Protein AF-D0MKN8-F1 (afdb_monomer_lite)

pLDDT: mean 77.06, std 19.63, range [25.86, 96.38]

Radius of gyration: 17.96 Å; chains: 1; bounding box: 34×26×64 Å

Organism: Rhodothermus marinus (strain ATCC 43812 / DSM 4252 / R-10) (NCBI:txid518766)

Sequence (121 aa):
MRVWLTNFFAREVPCTLEISVTLEGGEHPPQLVDFLRKRADRLWTNPDGSMLAIFIREFRLESLQERLPWFLRALELRLLRLGACHGTLAWRPAFAYDWSLEGRGCSRERALEQLLRLQRN

Foldseek 3Di:
DDDPPPDPPPPQDKFKKKKKKKFDADDFQPQLVVCLVVAFPDKDADPRRIIIGIHIDIDGLVCCLPVVVVVQVVVVVVNVVSPRDDIDMDMDTPVVPCPPCVVRPNDPVNSRVSRVVSVVD

Secondary structure (DSSP, 8-state):
-------------EEEEEEEEEE-SSPPPHHHHHHHHHH-SEEEE-TTS-EEEEEEEEEEGGGHHHHHHHHHHHHHHHHHHHT--SEEEEEEE-TTT-TTGGGGT--HHHHHHHHHHHH--

Structure (mmCIF, N/C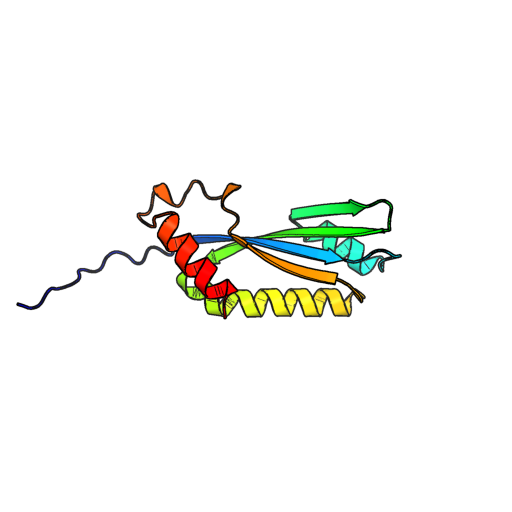A/C/O backbone):
data_AF-D0MKN8-F1
#
_entry.id   AF-D0MKN8-F1
#
loop_
_atom_site.group_PDB
_atom_site.id
_atom_site.type_symbol
_atom_site.label_atom_id
_atom_site.label_alt_id
_atom_site.label_comp_id
_atom_site.label_asym_id
_atom_site.label_entity_id
_atom_site.label_seq_id
_atom_site.pdbx_PDB_ins_code
_atom_site.Cartn_x
_atom_site.Cartn_y
_atom_site.Cartn_z
_atom_site.occupancy
_atom_site.B_iso_or_equiv
_atom_site.auth_seq_id
_atom_site.auth_comp_id
_atom_site.auth_asym_id
_atom_site.auth_atom_id
_atom_site.pdbx_PDB_model_num
ATOM 1 N N . MET A 1 1 ? -16.158 0.053 47.741 1.00 32.53 1 MET A N 1
ATOM 2 C CA . MET A 1 1 ? -16.627 0.975 46.686 1.00 32.53 1 MET A CA 1
ATOM 3 C C . MET A 1 1 ? -16.236 0.376 45.338 1.00 32.53 1 MET A C 1
ATOM 5 O O . MET A 1 1 ? -15.075 0.439 44.966 1.00 32.53 1 MET A O 1
ATOM 9 N N . ARG A 1 2 ? -17.152 -0.353 44.686 1.00 28.58 2 ARG A N 1
ATOM 10 C CA . ARG A 1 2 ? -16.918 -0.991 43.379 1.00 28.58 2 ARG A CA 1
ATOM 11 C C . ARG A 1 2 ? -17.448 -0.044 42.310 1.00 28.58 2 ARG A C 1
ATOM 13 O O . ARG A 1 2 ? -18.657 0.141 42.219 1.00 28.58 2 ARG A O 1
ATOM 20 N N . VAL A 1 3 ? -16.549 0.590 41.565 1.00 25.86 3 VAL A N 1
ATOM 21 C CA . VAL A 1 3 ? -16.926 1.419 40.419 1.00 25.86 3 VAL A CA 1
ATOM 22 C C . VAL A 1 3 ? -17.304 0.473 39.287 1.00 25.86 3 VAL A C 1
ATOM 24 O O . VAL A 1 3 ? -16.456 -0.220 38.731 1.00 25.86 3 VAL A O 1
ATOM 27 N N . TRP A 1 4 ? -18.598 0.412 38.993 1.00 26.58 4 TRP A N 1
ATOM 28 C CA . TRP A 1 4 ? -19.105 -0.134 37.746 1.00 26.58 4 TRP A CA 1
ATOM 29 C C . TRP A 1 4 ? -18.702 0.841 36.641 1.00 26.58 4 TRP A C 1
ATOM 31 O O . TRP A 1 4 ? -19.285 1.918 36.533 1.00 26.58 4 TRP A O 1
ATOM 41 N N . LEU A 1 5 ? -17.692 0.496 35.840 1.00 31.62 5 LEU A N 1
ATOM 42 C CA . LEU A 1 5 ? -17.521 1.131 34.537 1.00 31.62 5 LEU A CA 1
ATOM 43 C C . LEU A 1 5 ? -18.648 0.592 33.661 1.00 31.62 5 LEU A C 1
ATOM 45 O O . LEU A 1 5 ? -18.581 -0.506 33.114 1.00 31.62 5 LEU A O 1
ATOM 49 N N . THR A 1 6 ? -19.744 1.343 33.660 1.00 36.56 6 THR A N 1
ATOM 50 C CA . THR A 1 6 ? -20.888 1.151 32.785 1.00 36.56 6 THR A CA 1
ATOM 51 C C . THR A 1 6 ? -20.409 0.992 31.351 1.00 36.56 6 THR A C 1
ATOM 53 O O . THR A 1 6 ? -19.538 1.726 30.890 1.00 36.56 6 THR A O 1
ATOM 56 N N . ASN A 1 7 ? -21.001 0.007 30.675 1.00 35.75 7 ASN A N 1
ATOM 57 C CA . ASN A 1 7 ? -20.932 -0.229 29.241 1.00 35.75 7 ASN A CA 1
ATOM 58 C C . ASN A 1 7 ? -21.040 1.090 28.463 1.00 35.75 7 ASN A C 1
ATOM 60 O O . ASN A 1 7 ? -22.132 1.532 28.105 1.00 35.75 7 ASN A O 1
ATOM 64 N N . PHE A 1 8 ? -19.904 1.720 28.185 1.00 38.78 8 PHE A N 1
ATOM 65 C CA . PHE A 1 8 ? -19.807 2.699 27.124 1.00 38.78 8 PHE A CA 1
ATOM 66 C C . PHE A 1 8 ? -19.771 1.880 25.850 1.00 38.78 8 PHE A C 1
ATOM 68 O O . PHE A 1 8 ? -18.811 1.150 25.622 1.00 38.78 8 PHE A O 1
ATOM 75 N N . PHE A 1 9 ? -20.864 1.937 25.089 1.00 41.28 9 PHE A N 1
ATOM 76 C CA . PHE A 1 9 ? -20.974 1.412 23.735 1.00 41.28 9 PHE A CA 1
ATOM 77 C C . PHE A 1 9 ? -19.604 1.431 23.050 1.00 41.28 9 PHE A C 1
ATOM 79 O O . PHE A 1 9 ? -19.111 2.508 22.710 1.00 41.28 9 PHE A O 1
ATOM 86 N N . ALA A 1 10 ? -18.993 0.258 22.869 1.00 46.00 10 ALA A N 1
ATOM 87 C CA . ALA A 1 10 ? -17.826 0.086 22.018 1.00 46.00 10 ALA A CA 1
ATOM 88 C C . ALA A 1 10 ? -18.295 0.315 20.577 1.00 46.00 10 ALA A C 1
ATOM 90 O O . ALA A 1 10 ? -18.548 -0.614 19.816 1.00 46.00 10 ALA A O 1
ATOM 91 N N . ARG A 1 11 ? -18.568 1.578 20.243 1.00 55.12 11 ARG A N 1
ATOM 92 C CA . ARG A 1 11 ? -18.809 2.003 18.877 1.00 55.12 11 ARG A CA 1
ATOM 93 C C . ARG A 1 11 ? -17.477 1.822 18.186 1.00 55.12 11 ARG A C 1
ATOM 95 O O . ARG A 1 11 ? -16.551 2.562 18.491 1.00 55.12 11 ARG A O 1
ATOM 102 N N . GLU A 1 12 ? -17.430 0.828 17.308 1.00 65.31 12 GLU A N 1
ATOM 103 C CA . GLU A 1 12 ? -16.320 0.562 16.399 1.00 65.31 12 GLU A CA 1
ATOM 104 C C . GLU A 1 12 ? -15.792 1.898 15.875 1.00 65.31 12 GLU A C 1
ATOM 106 O O . GLU A 1 12 ? -16.529 2.643 15.212 1.00 65.31 12 GLU A O 1
ATOM 111 N N . VAL A 1 13 ? -14.567 2.248 16.267 1.00 70.88 13 VAL A N 1
ATOM 112 C CA . VAL A 1 13 ? -13.957 3.515 15.864 1.00 70.88 13 VAL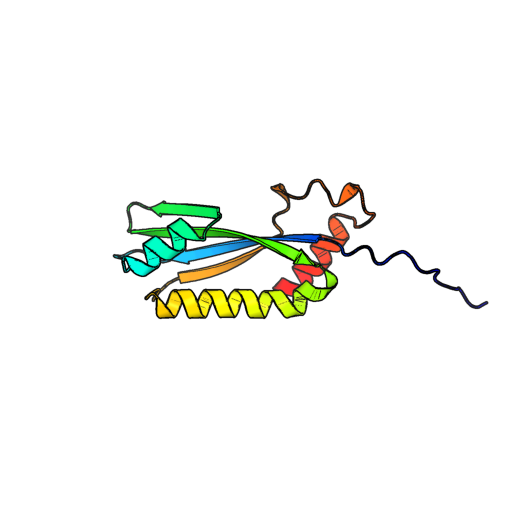 A CA 1
ATOM 113 C C . VAL A 1 13 ? -13.282 3.270 14.515 1.00 70.88 13 VAL A C 1
ATOM 115 O O . VAL A 1 13 ? -12.274 2.554 14.470 1.00 70.88 13 VAL A O 1
ATOM 118 N N . PRO A 1 14 ? -13.824 3.797 13.399 1.00 75.44 14 PRO A N 1
ATOM 119 C CA . PRO A 1 14 ? -13.128 3.713 12.127 1.00 75.44 14 PRO A CA 1
ATOM 120 C C . PRO A 1 14 ? -11.841 4.540 12.205 1.00 75.44 14 PRO A C 1
ATOM 122 O O . PRO A 1 14 ? -11.776 5.568 12.877 1.00 75.44 14 PRO A O 1
ATOM 125 N N . CYS A 1 15 ? -10.805 4.066 11.530 1.00 76.75 15 CYS A N 1
ATOM 126 C CA . CYS A 1 15 ? -9.537 4.750 11.372 1.00 76.75 15 CYS A CA 1
ATOM 127 C C . CYS A 1 15 ? -9.109 4.616 9.915 1.00 76.75 15 CYS A C 1
ATOM 129 O O . CYS A 1 15 ? -8.941 3.507 9.402 1.00 76.75 15 CYS A O 1
ATOM 131 N N . THR A 1 16 ? -8.923 5.749 9.247 1.00 83.88 16 THR A N 1
ATOM 132 C CA . THR A 1 16 ? -8.450 5.763 7.864 1.00 83.88 16 THR A CA 1
ATOM 133 C C . THR A 1 16 ? -6.932 5.868 7.832 1.00 83.88 16 THR A C 1
ATOM 135 O O . THR A 1 16 ? -6.348 6.763 8.447 1.00 83.88 16 THR A O 1
ATOM 138 N N . LEU A 1 17 ? -6.283 4.975 7.086 1.00 86.75 17 LEU A N 1
ATOM 139 C CA . LEU A 1 17 ? -4.843 4.991 6.854 1.00 86.75 17 LEU A CA 1
ATOM 140 C C . LEU A 1 17 ? -4.517 5.300 5.398 1.00 86.75 17 LEU A C 1
ATOM 142 O O . LEU A 1 17 ? -5.188 4.841 4.476 1.00 86.75 17 LEU A O 1
ATOM 146 N N . GLU A 1 18 ? -3.440 6.052 5.217 1.00 90.44 18 GLU A N 1
ATOM 147 C CA . GLU A 1 18 ? -2.773 6.281 3.948 1.00 90.44 18 GLU A CA 1
ATOM 148 C C . GLU A 1 18 ? -1.559 5.356 3.877 1.00 90.44 18 GLU A C 1
ATOM 150 O O . GLU A 1 18 ? -0.685 5.398 4.744 1.00 90.44 18 GLU A O 1
ATOM 155 N N . ILE A 1 19 ? -1.519 4.506 2.858 1.00 93.31 19 ILE A N 1
ATOM 156 C CA . ILE A 1 19 ? -0.446 3.545 2.618 1.00 93.31 19 ILE A CA 1
ATOM 157 C C . ILE A 1 19 ? 0.258 3.966 1.336 1.00 93.31 19 ILE A C 1
ATOM 159 O O . ILE A 1 19 ? -0.353 4.003 0.268 1.00 93.31 19 ILE A O 1
ATOM 163 N N . SER A 1 20 ? 1.539 4.280 1.455 1.00 93.75 20 SER A N 1
ATOM 164 C CA . SER A 1 20 ? 2.387 4.771 0.378 1.00 93.75 20 SER A CA 1
ATOM 165 C C . SER A 1 20 ? 3.299 3.663 -0.112 1.00 93.75 20 SER A C 1
ATOM 167 O O . SER A 1 20 ? 3.998 3.029 0.676 1.00 93.75 20 SER A O 1
ATOM 169 N N . VAL A 1 21 ? 3.309 3.455 -1.421 1.00 95.00 21 VAL A N 1
ATOM 170 C CA . VAL A 1 21 ? 4.237 2.569 -2.118 1.00 95.00 21 VAL A CA 1
ATOM 171 C C . VAL A 1 21 ? 5.060 3.429 -3.059 1.00 95.00 21 VAL A C 1
ATOM 173 O O . VAL A 1 21 ? 4.522 3.987 -4.014 1.00 95.00 21 VAL A O 1
ATOM 176 N N . THR A 1 22 ? 6.353 3.522 -2.793 1.00 94.25 22 THR A N 1
ATOM 177 C CA . THR A 1 22 ? 7.313 4.186 -3.672 1.00 94.25 22 THR A CA 1
ATOM 178 C C . THR A 1 22 ? 8.099 3.111 -4.396 1.00 94.25 22 THR A C 1
ATOM 180 O O . THR A 1 22 ? 8.718 2.277 -3.744 1.00 94.25 22 THR A O 1
ATOM 183 N N . LEU A 1 23 ? 8.079 3.114 -5.722 1.00 93.50 23 LEU A N 1
ATOM 184 C CA . LEU A 1 23 ? 8.915 2.257 -6.555 1.00 93.50 23 LEU A CA 1
ATOM 185 C C . LEU A 1 23 ? 10.051 3.094 -7.135 1.00 93.50 23 LEU A C 1
ATOM 187 O O . LEU A 1 23 ? 9.814 4.200 -7.624 1.00 93.50 23 LEU A O 1
ATOM 191 N N . GLU A 1 24 ? 11.273 2.580 -7.041 1.00 89.44 24 GLU A N 1
ATOM 192 C CA . GLU A 1 24 ? 12.466 3.262 -7.547 1.00 89.44 24 GLU A CA 1
ATOM 193 C C . GLU A 1 24 ? 12.525 3.209 -9.080 1.00 89.44 24 GLU A C 1
ATOM 195 O O . GLU A 1 24 ? 11.899 2.350 -9.699 1.00 89.44 24 GLU A O 1
ATOM 200 N N . GLY A 1 25 ? 13.242 4.163 -9.684 1.00 78.44 25 GLY A N 1
ATOM 201 C CA . GLY A 1 25 ? 13.225 4.411 -11.128 1.00 78.44 25 GLY A CA 1
ATOM 202 C C . GLY A 1 25 ? 13.629 3.222 -12.004 1.00 78.44 25 GLY A C 1
ATOM 203 O O . GLY A 1 25 ? 14.316 2.295 -11.576 1.00 78.44 25 GLY A O 1
ATOM 204 N N . GLY A 1 26 ? 13.200 3.277 -13.265 1.00 79.88 26 GLY A N 1
ATOM 205 C CA . GLY A 1 26 ? 13.392 2.223 -14.262 1.00 79.88 26 GLY A CA 1
ATOM 206 C C . GLY A 1 26 ? 12.092 1.830 -14.965 1.00 79.88 26 GLY A C 1
ATOM 207 O O . GLY A 1 26 ? 11.015 2.347 -14.671 1.00 79.88 26 GLY A O 1
ATOM 208 N N . GLU A 1 27 ? 12.183 0.912 -15.927 1.00 83.44 27 GLU A N 1
ATOM 209 C CA . GLU A 1 27 ? 10.990 0.357 -16.569 1.00 83.44 27 GLU A CA 1
ATOM 210 C C . GLU A 1 27 ? 10.296 -0.640 -15.635 1.00 83.44 27 GLU A C 1
ATOM 212 O O . GLU A 1 27 ? 10.857 -1.665 -15.244 1.00 83.44 27 GLU A O 1
ATOM 217 N N . HIS A 1 28 ? 9.042 -0.351 -15.291 1.00 89.69 28 HIS A N 1
ATOM 218 C CA . HIS A 1 28 ? 8.205 -1.261 -14.520 1.00 89.69 28 HIS A CA 1
ATOM 219 C C . HIS A 1 28 ? 7.392 -2.186 -15.437 1.00 89.69 28 HIS A C 1
ATOM 221 O O . HIS A 1 28 ? 6.856 -1.729 -16.451 1.00 89.69 28 HIS A O 1
ATOM 227 N N . PRO A 1 29 ? 7.209 -3.470 -15.071 1.00 93.38 29 PRO A N 1
ATOM 228 C CA . PRO A 1 29 ? 6.394 -4.391 -15.854 1.00 93.38 29 PRO A CA 1
ATOM 229 C C . PRO A 1 29 ? 4.963 -3.864 -16.077 1.00 93.38 29 PRO A C 1
ATOM 231 O O . PRO A 1 29 ? 4.340 -3.389 -15.121 1.00 93.38 29 PRO A O 1
ATOM 234 N N . PRO A 1 30 ? 4.370 -4.018 -17.279 1.00 93.88 30 PRO A N 1
ATOM 235 C CA . PRO A 1 30 ? 3.035 -3.484 -17.580 1.00 93.88 30 PRO A CA 1
ATOM 236 C C . PRO A 1 30 ? 1.949 -3.937 -16.594 1.00 93.88 30 PRO A C 1
ATOM 238 O O . PRO A 1 30 ? 1.114 -3.153 -16.159 1.00 93.88 30 PRO A O 1
ATOM 241 N N . GLN A 1 31 ? 2.014 -5.194 -16.154 1.00 95.19 31 GLN A N 1
ATOM 242 C CA . GLN A 1 31 ? 1.109 -5.777 -15.159 1.00 95.19 31 GLN A CA 1
ATOM 243 C C . GLN A 1 31 ? 1.178 -5.107 -13.774 1.00 95.19 31 GLN A C 1
ATOM 245 O O . GLN A 1 31 ? 0.170 -5.053 -13.065 1.00 95.19 31 GLN A O 1
ATOM 250 N N . LEU A 1 32 ? 2.352 -4.599 -13.382 1.00 94.25 32 LEU A N 1
ATOM 251 C CA . LEU A 1 32 ? 2.541 -3.842 -12.146 1.00 94.25 32 LEU A CA 1
ATOM 252 C C . LEU A 1 32 ? 1.904 -2.460 -12.285 1.00 94.25 32 LEU A C 1
ATOM 254 O O . LEU A 1 32 ? 1.107 -2.064 -11.435 1.00 94.25 32 LEU A O 1
ATOM 258 N N . VAL A 1 33 ? 2.188 -1.773 -13.393 1.00 93.81 33 VAL A N 1
ATOM 259 C CA . VAL A 1 33 ? 1.616 -0.455 -13.701 1.00 93.81 33 VAL A CA 1
ATOM 260 C C . VAL A 1 33 ? 0.087 -0.525 -13.756 1.00 93.81 33 VAL A C 1
ATOM 262 O O . VAL A 1 33 ? -0.593 0.292 -13.134 1.00 93.81 33 VAL A O 1
ATOM 265 N N . ASP A 1 34 ? -0.468 -1.538 -14.420 1.00 96.12 34 ASP A N 1
ATOM 266 C CA . ASP A 1 34 ? -1.912 -1.761 -14.512 1.00 96.12 34 ASP A CA 1
ATOM 267 C C . ASP A 1 34 ? -2.554 -2.054 -13.157 1.00 96.12 34 ASP A C 1
ATOM 269 O O . ASP A 1 34 ? -3.653 -1.574 -12.868 1.00 96.12 34 ASP A O 1
ATOM 273 N N . PHE A 1 35 ? -1.890 -2.847 -12.312 1.00 96.38 35 PHE A N 1
ATOM 274 C CA . PHE A 1 35 ? -2.361 -3.097 -10.955 1.00 96.38 35 PHE A CA 1
ATOM 275 C C . PHE A 1 35 ? -2.434 -1.798 -10.151 1.00 96.38 35 PHE A C 1
ATOM 277 O O . PHE A 1 35 ? -3.472 -1.527 -9.545 1.00 96.38 35 PHE A O 1
ATOM 284 N N . LEU A 1 36 ? -1.372 -0.987 -10.180 1.00 95.00 36 LEU A N 1
ATOM 285 C CA . LEU A 1 36 ? -1.323 0.285 -9.462 1.00 95.00 36 LEU A CA 1
ATOM 286 C C . LEU A 1 36 ? -2.391 1.251 -9.977 1.00 95.00 36 LEU A C 1
ATOM 288 O O . LEU A 1 36 ? -3.161 1.770 -9.176 1.00 95.00 36 LEU A O 1
ATOM 292 N N . ARG A 1 37 ? -2.534 1.407 -11.298 1.00 94.88 37 ARG A N 1
ATOM 293 C CA . ARG A 1 37 ? -3.577 2.252 -11.909 1.00 94.88 37 ARG A CA 1
ATOM 294 C C . ARG A 1 37 ? -4.996 1.844 -11.515 1.00 94.88 37 ARG A C 1
ATOM 296 O O . ARG A 1 37 ? -5.859 2.701 -11.384 1.00 94.88 37 ARG A O 1
ATOM 303 N N . LYS A 1 38 ? -5.252 0.543 -11.345 1.00 95.75 38 LYS A N 1
ATOM 304 C CA . LYS A 1 38 ? -6.587 0.021 -11.006 1.00 95.75 38 LYS A CA 1
ATOM 305 C C . LYS A 1 38 ? -6.898 0.036 -9.511 1.00 95.75 38 LYS A C 1
ATOM 307 O O . LYS A 1 38 ? -8.068 -0.060 -9.149 1.00 95.75 38 LYS A O 1
ATOM 312 N N . ARG A 1 39 ? -5.883 0.011 -8.644 1.00 95.38 39 ARG A N 1
ATOM 313 C CA . ARG A 1 39 ? -6.061 -0.267 -7.205 1.00 95.38 39 ARG A CA 1
ATOM 314 C C . ARG A 1 39 ? -5.618 0.861 -6.288 1.00 95.38 39 ARG A C 1
ATOM 316 O O . ARG A 1 39 ? -6.114 0.903 -5.159 1.00 95.38 39 ARG A O 1
ATOM 323 N N . ALA A 1 40 ? -4.672 1.687 -6.724 1.00 94.25 40 ALA A N 1
ATOM 324 C CA . ALA A 1 40 ? -4.244 2.852 -5.970 1.00 94.25 40 ALA A CA 1
ATOM 325 C C . ALA A 1 40 ? -5.304 3.947 -6.088 1.00 94.25 40 ALA A C 1
ATOM 327 O O . ALA A 1 40 ? -5.881 4.157 -7.152 1.00 94.25 40 ALA A O 1
ATOM 328 N N . ASP A 1 41 ? -5.543 4.648 -4.988 1.00 93.44 41 ASP A N 1
ATOM 329 C CA . ASP A 1 41 ? -6.434 5.805 -4.954 1.00 93.44 41 ASP A CA 1
ATOM 330 C C . ASP A 1 41 ? -5.775 7.008 -5.636 1.00 93.44 41 ASP A C 1
ATOM 332 O O . ASP A 1 41 ? -6.450 7.851 -6.226 1.00 93.44 41 ASP A O 1
ATOM 336 N N . ARG A 1 42 ? -4.439 7.083 -5.576 1.00 92.88 42 ARG A N 1
ATOM 337 C CA . ARG A 1 42 ? -3.635 8.053 -6.325 1.00 92.88 42 ARG A CA 1
ATOM 338 C C . ARG A 1 42 ? -2.358 7.407 -6.834 1.00 92.88 42 ARG A C 1
ATOM 340 O O . ARG A 1 42 ? -1.770 6.571 -6.150 1.00 92.88 42 ARG A O 1
ATOM 347 N N . LEU A 1 43 ? -1.925 7.823 -8.016 1.00 94.81 43 LEU A N 1
ATOM 348 C CA . LEU A 1 43 ? -0.712 7.337 -8.656 1.00 94.81 43 LEU A CA 1
ATOM 349 C C . LEU A 1 43 ? 0.009 8.502 -9.328 1.00 94.81 43 LEU A C 1
ATOM 351 O O . LEU A 1 43 ? -0.595 9.229 -10.115 1.00 94.81 43 LEU A O 1
ATOM 355 N N . TRP A 1 44 ? 1.300 8.633 -9.052 1.00 94.00 44 TRP A N 1
ATOM 356 C CA . TRP A 1 44 ? 2.204 9.539 -9.747 1.00 94.00 44 TRP A CA 1
ATOM 357 C C . TRP A 1 44 ? 3.328 8.739 -10.387 1.00 94.00 44 TRP A C 1
ATOM 359 O O . TRP A 1 44 ? 3.788 7.736 -9.839 1.00 94.00 44 TRP A O 1
ATOM 369 N N . THR A 1 45 ? 3.761 9.196 -11.553 1.00 92.25 45 THR A N 1
ATOM 370 C CA . THR A 1 45 ? 4.910 8.650 -12.273 1.00 92.25 45 THR A CA 1
ATOM 371 C C . THR A 1 45 ? 5.835 9.811 -12.572 1.00 92.25 45 THR A C 1
ATOM 373 O O . THR A 1 45 ? 5.416 10.795 -13.182 1.00 92.25 45 THR A O 1
ATOM 376 N N . ASN A 1 46 ? 7.062 9.712 -12.086 1.00 89.44 46 ASN A N 1
ATOM 377 C CA . ASN A 1 46 ? 8.076 10.733 -12.258 1.00 89.44 46 ASN A CA 1
ATOM 378 C C . ASN A 1 46 ? 8.821 10.530 -13.589 1.00 89.44 46 ASN A C 1
ATOM 380 O O . ASN A 1 46 ? 8.830 9.422 -14.133 1.00 89.44 46 ASN A O 1
ATOM 384 N N . PRO A 1 47 ? 9.473 11.579 -14.124 1.00 87.69 47 PRO A N 1
ATOM 385 C CA . PRO A 1 47 ? 10.245 11.481 -15.366 1.00 87.69 47 PRO A CA 1
ATOM 386 C C . PRO A 1 47 ? 11.407 10.478 -15.316 1.00 87.69 47 PRO A C 1
ATOM 388 O O . PRO A 1 47 ? 11.810 9.969 -16.355 1.00 87.69 47 PRO A O 1
ATOM 391 N N . ASP A 1 48 ? 11.934 10.186 -14.125 1.00 88.19 48 ASP A N 1
ATOM 392 C CA . ASP A 1 48 ? 12.987 9.186 -13.889 1.00 88.19 48 ASP A CA 1
ATOM 393 C C . ASP A 1 48 ? 12.460 7.734 -13.859 1.00 88.19 48 ASP A C 1
ATOM 395 O O . ASP A 1 48 ? 13.209 6.795 -13.590 1.00 88.19 48 ASP A O 1
ATOM 399 N N . GLY A 1 49 ? 11.163 7.542 -14.120 1.00 86.56 49 GLY A N 1
ATOM 400 C CA . GLY A 1 49 ? 10.486 6.249 -14.089 1.00 86.56 49 GLY A CA 1
ATOM 401 C C . GLY A 1 49 ? 10.012 5.821 -12.701 1.00 86.56 49 GLY A C 1
ATOM 402 O O . GLY A 1 49 ? 9.265 4.852 -12.611 1.00 86.56 49 GLY A O 1
ATOM 403 N N . S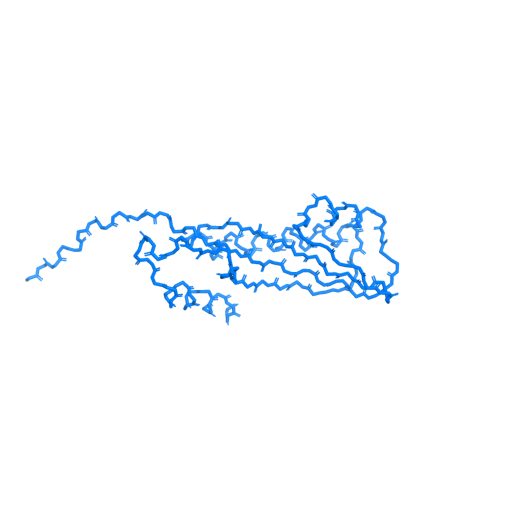ER A 1 50 ? 10.376 6.536 -11.629 1.00 91.19 50 SER A N 1
ATOM 404 C CA . SER A 1 50 ? 9.905 6.197 -10.283 1.00 91.19 50 SER A CA 1
ATOM 405 C C . SER A 1 50 ? 8.396 6.419 -10.153 1.00 91.19 50 SER A C 1
ATOM 407 O O . SER A 1 50 ? 7.804 7.292 -10.800 1.00 91.19 50 SER A O 1
ATOM 409 N N . MET A 1 51 ? 7.742 5.617 -9.312 1.00 93.62 51 MET A N 1
ATOM 410 C CA . MET A 1 51 ? 6.295 5.698 -9.101 1.00 93.62 51 MET A CA 1
ATOM 411 C C . MET A 1 51 ? 5.959 5.871 -7.627 1.00 93.62 51 MET A C 1
ATOM 413 O O . MET A 1 51 ? 6.514 5.188 -6.772 1.00 93.62 51 MET A O 1
ATOM 417 N N . LEU A 1 52 ? 4.982 6.727 -7.335 1.00 94.38 52 LEU A N 1
ATOM 418 C CA . LEU A 1 52 ? 4.356 6.823 -6.019 1.00 94.38 52 LEU A CA 1
ATOM 419 C C . LEU A 1 52 ? 2.895 6.402 -6.141 1.00 94.38 52 LEU A C 1
ATOM 421 O O . LEU A 1 52 ? 2.123 7.044 -6.849 1.00 94.38 52 LEU A O 1
ATOM 425 N N . ALA A 1 53 ? 2.504 5.349 -5.436 1.00 95.00 53 ALA A N 1
ATOM 426 C CA . ALA A 1 53 ? 1.124 4.899 -5.337 1.00 95.00 53 ALA A CA 1
ATOM 427 C C . ALA A 1 53 ? 0.617 5.067 -3.903 1.00 95.00 53 ALA A C 1
ATOM 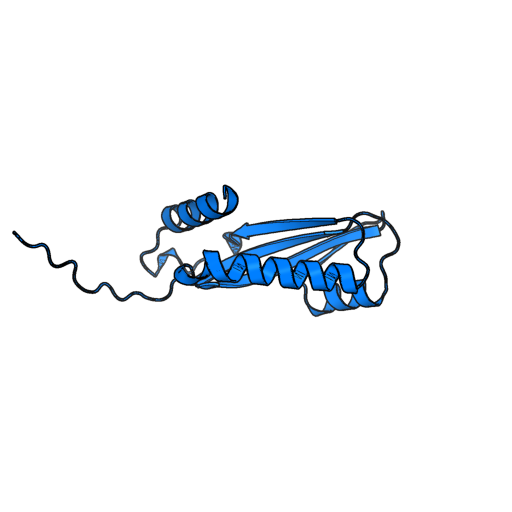429 O O . ALA A 1 53 ? 1.275 4.650 -2.952 1.00 95.00 53 ALA A O 1
ATOM 430 N N . ILE A 1 54 ? -0.566 5.655 -3.750 1.00 94.25 54 ILE A N 1
ATOM 431 C CA . ILE A 1 54 ? -1.222 5.858 -2.457 1.00 94.25 54 ILE A CA 1
ATOM 432 C C . ILE A 1 54 ? -2.502 5.036 -2.405 1.00 94.25 54 ILE A C 1
ATOM 434 O O . ILE A 1 54 ? -3.334 5.111 -3.309 1.00 94.25 54 ILE A O 1
ATOM 438 N N . PHE A 1 55 ? -2.666 4.292 -1.316 1.00 93.56 55 PHE A N 1
ATOM 439 C CA . PHE A 1 55 ? -3.859 3.522 -0.996 1.00 93.56 55 PHE A CA 1
ATOM 440 C C . PHE A 1 55 ? -4.484 4.069 0.289 1.00 93.56 55 PHE A C 1
ATOM 442 O O . PHE A 1 55 ? -3.842 4.082 1.336 1.00 93.56 55 PHE A O 1
ATOM 449 N N . ILE A 1 56 ? -5.741 4.497 0.223 1.00 89.94 56 ILE A N 1
ATOM 450 C CA . ILE A 1 56 ? -6.522 4.963 1.368 1.00 89.94 56 ILE A CA 1
ATOM 451 C C . ILE A 1 56 ? -7.413 3.812 1.818 1.00 89.94 56 ILE A C 1
ATOM 453 O O . ILE A 1 56 ? -8.259 3.330 1.062 1.00 89.94 56 ILE A O 1
ATOM 457 N N . ARG A 1 57 ? -7.202 3.306 3.030 1.00 89.94 57 ARG A N 1
ATOM 458 C CA . ARG A 1 57 ? -7.936 2.143 3.541 1.00 89.94 57 ARG A CA 1
ATOM 459 C C . ARG A 1 57 ? -8.489 2.426 4.923 1.00 89.94 57 ARG A C 1
ATOM 461 O O . ARG A 1 57 ? -7.779 2.915 5.797 1.00 89.94 57 ARG A O 1
ATOM 468 N N . GLU A 1 58 ? -9.759 2.090 5.101 1.00 86.19 58 GLU A N 1
ATOM 469 C CA . GLU A 1 58 ? -10.422 2.151 6.394 1.00 86.19 58 GLU A CA 1
ATOM 470 C C . GLU A 1 58 ? -10.195 0.843 7.152 1.00 86.19 58 GLU A C 1
ATOM 472 O O . GLU A 1 58 ? -10.380 -0.260 6.628 1.00 86.19 58 GLU A O 1
ATOM 477 N N . PHE A 1 59 ? -9.789 0.983 8.405 1.00 84.19 59 PHE A N 1
ATOM 478 C CA . PHE A 1 59 ? -9.657 -0.095 9.366 1.00 84.19 59 PHE A CA 1
ATOM 479 C C . PHE A 1 59 ? -10.504 0.226 10.592 1.00 84.19 59 PHE A C 1
ATOM 481 O O . PHE A 1 59 ? -10.842 1.375 10.856 1.00 84.19 59 PHE A O 1
ATOM 488 N N . ARG A 1 60 ? -10.808 -0.798 11.385 1.00 82.50 60 ARG A N 1
ATOM 489 C CA . ARG A 1 60 ? -11.335 -0.597 12.737 1.00 82.50 60 ARG A CA 1
ATOM 490 C C . ARG A 1 60 ? -10.169 -0.516 13.701 1.00 82.50 60 ARG A C 1
ATOM 492 O O . ARG A 1 60 ? -9.313 -1.407 13.655 1.00 82.50 60 ARG A O 1
ATOM 499 N N . LEU A 1 61 ? -10.153 0.510 14.547 1.00 77.19 61 LEU A N 1
ATOM 500 C CA . LEU A 1 61 ? -9.059 0.796 15.473 1.00 77.19 61 LEU A CA 1
ATOM 501 C C . LEU A 1 61 ? -8.715 -0.418 16.352 1.00 77.19 61 LEU A C 1
ATOM 503 O O . LEU A 1 61 ? -7.544 -0.735 16.538 1.00 77.19 61 LEU A O 1
ATOM 507 N N . GLU A 1 62 ? -9.725 -1.161 16.803 1.00 78.31 62 GLU A N 1
ATOM 508 C CA . GLU A 1 62 ? -9.583 -2.330 17.679 1.00 78.31 62 GLU A CA 1
ATOM 509 C C . GLU A 1 62 ? -8.884 -3.508 16.988 1.00 78.31 62 GLU A C 1
ATOM 511 O O . GLU A 1 62 ? -8.185 -4.285 17.627 1.00 78.31 62 GLU A O 1
ATOM 516 N N . SER A 1 63 ? -9.060 -3.629 15.671 1.00 82.75 63 SER A N 1
ATOM 517 C CA . SER A 1 63 ? -8.458 -4.692 14.856 1.00 82.75 63 SER A CA 1
ATOM 518 C C . SER A 1 63 ? -7.203 -4.237 14.115 1.00 82.75 63 SER A C 1
ATOM 520 O O . SER A 1 63 ? -6.613 -5.013 13.363 1.00 82.75 63 SER A O 1
ATOM 522 N N . LEU A 1 64 ? -6.812 -2.969 14.263 1.00 82.38 64 LEU A N 1
ATOM 523 C CA . LEU A 1 64 ? -5.802 -2.359 13.410 1.00 82.38 64 LEU A CA 1
ATOM 524 C C . LEU A 1 64 ? -4.445 -3.052 13.563 1.00 82.38 64 LEU A C 1
ATOM 526 O O . LEU A 1 64 ? -3.801 -3.351 12.559 1.00 82.38 64 LEU A O 1
ATOM 530 N N . GLN A 1 65 ? -4.060 -3.364 14.803 1.00 81.19 65 GLN A N 1
ATOM 531 C CA . GLN A 1 65 ? -2.799 -4.036 15.118 1.00 81.19 65 GLN A CA 1
ATOM 532 C C . GLN A 1 65 ? -2.680 -5.410 14.449 1.00 81.19 65 GLN A C 1
ATOM 534 O O . GLN A 1 65 ? -1.595 -5.799 14.034 1.00 81.19 65 GLN A O 1
ATOM 539 N N . GLU A 1 66 ? -3.791 -6.130 14.310 1.00 86.12 66 GLU A N 1
ATOM 540 C CA . GLU A 1 66 ? -3.803 -7.442 13.672 1.00 86.12 66 GLU A CA 1
ATOM 541 C C . GLU A 1 66 ? -3.916 -7.316 12.151 1.00 86.12 66 GLU A C 1
ATOM 543 O O . GLU A 1 66 ? -3.171 -7.952 11.412 1.00 86.12 66 GLU A O 1
ATOM 548 N N . ARG A 1 67 ? -4.833 -6.482 11.648 1.00 88.00 67 ARG A N 1
ATOM 549 C CA . ARG A 1 67 ? -5.187 -6.454 10.220 1.00 88.00 67 ARG A CA 1
ATOM 550 C C . ARG A 1 67 ? -4.205 -5.673 9.359 1.00 88.00 67 ARG A C 1
ATOM 552 O O . ARG A 1 67 ? -4.031 -6.029 8.192 1.00 88.00 67 ARG A O 1
ATOM 559 N N . LEU A 1 68 ? -3.583 -4.625 9.896 1.00 88.00 68 LEU A N 1
ATOM 560 C CA . LEU A 1 68 ? -2.662 -3.796 9.125 1.00 88.00 68 LEU A CA 1
ATOM 561 C C . LEU A 1 68 ? -1.425 -4.588 8.669 1.00 88.00 68 LEU A C 1
ATOM 563 O O . LEU A 1 68 ? -1.187 -4.601 7.462 1.00 88.00 68 LEU A O 1
ATOM 567 N N . PRO A 1 69 ? -0.695 -5.326 9.533 1.00 90.69 69 PRO A N 1
ATOM 568 C CA . PRO A 1 69 ? 0.443 -6.134 9.089 1.00 90.69 69 PRO A CA 1
ATOM 569 C C . PRO A 1 69 ? 0.078 -7.133 7.985 1.00 90.69 69 PRO A C 1
ATOM 571 O O . PRO A 1 69 ? 0.794 -7.244 6.989 1.00 90.69 69 PRO A O 1
ATOM 574 N N . TRP A 1 70 ? -1.072 -7.807 8.105 1.00 91.88 70 TRP A N 1
ATOM 575 C CA . TRP A 1 70 ? -1.564 -8.726 7.074 1.00 91.88 70 TRP A CA 1
ATOM 576 C C . TRP A 1 70 ? -1.834 -8.025 5.745 1.00 91.88 70 TRP A C 1
ATOM 578 O O . TRP A 1 70 ? -1.449 -8.534 4.691 1.00 91.88 70 TRP A O 1
ATOM 588 N N . PHE A 1 71 ? -2.471 -6.853 5.782 1.00 92.25 71 PHE A N 1
ATOM 589 C CA . PHE A 1 71 ? -2.730 -6.067 4.581 1.00 92.25 71 PHE A CA 1
ATOM 590 C C . PHE A 1 71 ? -1.425 -5.624 3.911 1.00 92.25 71 PHE A C 1
ATOM 592 O O . PHE A 1 71 ? -1.259 -5.825 2.707 1.00 92.25 71 PHE A O 1
ATOM 599 N N . LEU A 1 72 ? -0.488 -5.067 4.686 1.00 92.38 72 LEU A N 1
ATOM 600 C CA . LEU A 1 72 ? 0.803 -4.605 4.177 1.00 92.38 72 LEU A CA 1
ATOM 601 C C . LEU A 1 72 ? 1.593 -5.755 3.553 1.00 92.38 72 LEU A C 1
ATOM 603 O O . LEU A 1 72 ? 2.081 -5.625 2.432 1.00 92.38 72 LEU A O 1
ATOM 607 N N . ARG A 1 73 ? 1.638 -6.912 4.223 1.00 93.00 73 ARG A N 1
ATOM 608 C CA . ARG A 1 73 ? 2.323 -8.104 3.715 1.00 93.00 73 ARG A CA 1
ATOM 609 C C . ARG A 1 73 ? 1.686 -8.638 2.436 1.00 93.00 73 ARG A C 1
ATOM 611 O O . ARG A 1 73 ? 2.391 -9.027 1.508 1.00 93.00 73 ARG A O 1
ATOM 618 N N . ALA A 1 74 ? 0.356 -8.665 2.365 1.00 94.38 74 ALA A N 1
ATOM 619 C CA . ALA A 1 74 ? -0.351 -9.096 1.164 1.00 94.38 74 ALA A CA 1
ATOM 620 C C . ALA A 1 74 ? -0.088 -8.152 -0.020 1.00 94.38 74 ALA A C 1
ATOM 622 O O . ALA A 1 74 ? 0.108 -8.619 -1.145 1.00 94.38 74 ALA A O 1
ATOM 623 N N . LEU A 1 75 ? -0.054 -6.840 0.235 1.00 94.25 75 LEU A N 1
ATOM 624 C CA . LEU A 1 75 ? 0.271 -5.833 -0.770 1.00 94.25 75 LEU A CA 1
ATOM 625 C C . LEU A 1 75 ? 1.717 -5.984 -1.254 1.00 94.25 75 LEU A C 1
ATOM 627 O O . LEU A 1 75 ? 1.938 -6.090 -2.456 1.00 94.25 75 LEU A O 1
ATOM 631 N N . GLU A 1 76 ? 2.678 -6.086 -0.338 1.00 93.00 76 GLU A N 1
ATOM 632 C CA . GLU A 1 76 ? 4.094 -6.310 -0.646 1.00 93.00 76 GLU A CA 1
ATOM 633 C C . GLU A 1 76 ? 4.294 -7.564 -1.512 1.00 93.00 76 GLU A C 1
ATOM 635 O O . GLU A 1 76 ? 4.854 -7.489 -2.605 1.00 93.00 76 GLU A O 1
ATOM 640 N N . LEU A 1 77 ? 3.751 -8.714 -1.093 1.00 94.19 77 LEU A N 1
ATOM 641 C CA . LEU A 1 77 ? 3.839 -9.960 -1.862 1.00 94.19 77 LEU A CA 1
ATOM 642 C C . LEU A 1 77 ? 3.202 -9.834 -3.248 1.00 94.19 77 LEU A C 1
ATOM 644 O O . LEU A 1 77 ? 3.675 -10.443 -4.211 1.00 94.19 77 LEU A O 1
ATOM 648 N N . ARG A 1 78 ? 2.116 -9.065 -3.369 1.00 95.19 78 ARG A N 1
ATOM 649 C CA . ARG A 1 78 ? 1.477 -8.820 -4.661 1.00 95.19 78 ARG A CA 1
ATOM 650 C C . ARG A 1 78 ? 2.364 -7.967 -5.565 1.00 95.19 78 ARG A C 1
ATOM 652 O O . ARG A 1 78 ? 2.484 -8.313 -6.736 1.00 95.19 78 ARG A O 1
ATOM 659 N N . LEU A 1 79 ? 2.985 -6.914 -5.037 1.00 93.50 79 LEU A N 1
ATOM 660 C CA . LEU A 1 79 ? 3.908 -6.050 -5.776 1.00 93.50 79 LEU A CA 1
ATOM 661 C C . LEU A 1 79 ? 5.137 -6.833 -6.254 1.00 93.50 79 LEU A C 1
ATOM 663 O O . LEU A 1 79 ? 5.451 -6.791 -7.442 1.00 93.50 79 LEU A O 1
ATOM 667 N N . LEU A 1 80 ? 5.753 -7.63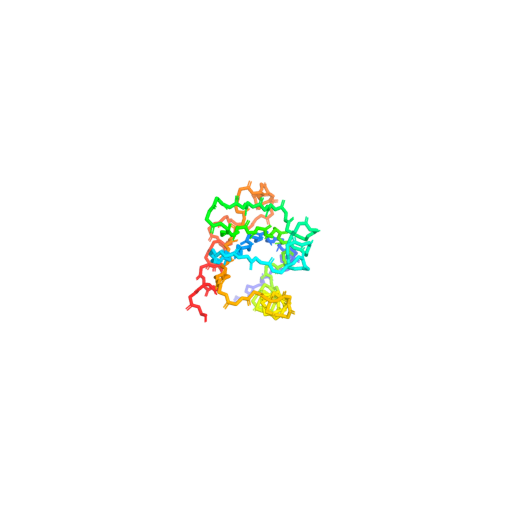2 -5.376 1.00 91.81 80 LEU A N 1
ATOM 668 C CA . LEU A 1 80 ? 6.882 -8.507 -5.721 1.00 91.81 80 LEU A CA 1
ATOM 669 C C . LEU A 1 80 ? 6.515 -9.481 -6.850 1.00 91.81 80 LEU A C 1
ATOM 671 O O . LEU A 1 80 ? 7.236 -9.599 -7.836 1.00 91.81 80 LEU A O 1
ATOM 675 N N . ARG A 1 81 ? 5.346 -10.135 -6.763 1.00 94.56 81 ARG A N 1
ATOM 676 C CA . ARG A 1 81 ? 4.853 -11.050 -7.813 1.00 94.56 81 ARG A CA 1
ATOM 677 C C . ARG A 1 81 ? 4.610 -10.364 -9.155 1.00 94.56 81 ARG A C 1
ATOM 679 O O . ARG A 1 81 ? 4.666 -11.024 -10.185 1.00 94.56 81 ARG A O 1
ATOM 686 N N . LEU A 1 82 ? 4.282 -9.075 -9.142 1.00 93.75 82 LEU A N 1
ATOM 687 C CA . LEU A 1 82 ? 4.079 -8.285 -10.356 1.00 93.75 82 LEU A CA 1
ATOM 688 C C . LEU A 1 82 ? 5.393 -7.717 -10.913 1.00 93.75 82 LEU A C 1
ATOM 690 O O . LEU A 1 82 ? 5.386 -7.213 -12.035 1.00 93.75 82 LEU A O 1
ATOM 694 N N . GLY A 1 83 ? 6.500 -7.862 -10.177 1.00 90.31 83 GLY A N 1
ATOM 695 C CA . GLY A 1 83 ? 7.851 -7.498 -10.598 1.00 90.31 83 GLY A CA 1
ATOM 696 C C . GLY A 1 83 ? 8.377 -6.190 -10.007 1.00 90.31 83 GLY A C 1
ATOM 697 O O . GLY A 1 83 ? 9.286 -5.599 -10.579 1.00 90.31 83 GLY A O 1
ATOM 698 N N . ALA A 1 84 ? 7.833 -5.722 -8.880 1.00 88.75 84 ALA A N 1
ATOM 699 C CA . ALA A 1 84 ? 8.483 -4.667 -8.107 1.00 88.75 84 ALA A CA 1
ATOM 700 C C . ALA A 1 84 ? 9.781 -5.224 -7.496 1.00 88.75 84 ALA A C 1
ATOM 702 O O . ALA A 1 84 ? 9.724 -6.153 -6.695 1.00 88.75 84 ALA A O 1
ATOM 703 N N . CYS A 1 85 ? 10.938 -4.693 -7.888 1.00 77.31 85 CYS A N 1
ATOM 704 C CA . CYS A 1 85 ? 12.246 -5.135 -7.390 1.00 77.31 85 CYS A CA 1
ATOM 705 C C . CYS A 1 85 ? 12.839 -4.183 -6.343 1.00 77.31 85 CYS A C 1
ATOM 707 O O . CYS A 1 85 ? 13.496 -4.644 -5.409 1.00 77.31 85 CYS A O 1
ATOM 709 N N . HIS A 1 86 ? 12.585 -2.879 -6.471 1.00 83.12 86 HIS A N 1
ATOM 710 C CA . HIS A 1 86 ? 13.124 -1.835 -5.602 1.00 83.12 86 HIS A CA 1
ATOM 711 C C . HIS A 1 86 ? 12.024 -0.843 -5.234 1.00 83.12 86 HIS A C 1
ATOM 713 O O . HIS A 1 86 ? 11.327 -0.309 -6.101 1.00 83.12 86 HIS A O 1
ATOM 719 N N . GLY A 1 87 ? 11.829 -0.635 -3.936 1.00 83.94 87 GLY A N 1
ATOM 720 C CA . GLY A 1 87 ? 10.795 0.256 -3.448 1.00 83.94 87 GLY A CA 1
ATOM 721 C C . GLY A 1 87 ? 10.631 0.227 -1.939 1.00 83.94 87 GLY A C 1
ATOM 722 O O . GLY A 1 87 ? 11.135 -0.653 -1.244 1.00 83.94 87 GLY A O 1
ATOM 723 N N . THR A 1 88 ? 9.886 1.203 -1.440 1.00 89.56 88 THR A N 1
ATOM 724 C CA . THR A 1 88 ? 9.544 1.342 -0.028 1.00 89.56 88 THR A CA 1
ATOM 725 C C . THR A 1 88 ? 8.034 1.307 0.146 1.00 89.56 88 THR A C 1
ATOM 727 O O . THR A 1 88 ? 7.276 1.830 -0.673 1.00 89.56 88 THR A O 1
ATOM 730 N N . LEU A 1 89 ? 7.595 0.670 1.228 1.00 90.88 89 LEU A N 1
ATOM 731 C CA . LEU A 1 89 ? 6.207 0.656 1.655 1.00 90.88 89 LEU A CA 1
ATOM 732 C C . LEU A 1 89 ? 6.129 1.320 3.029 1.00 90.88 89 LEU A C 1
ATOM 734 O O . LEU A 1 89 ? 6.812 0.915 3.965 1.00 90.88 89 LEU A O 1
ATOM 738 N N . ALA A 1 90 ? 5.299 2.349 3.139 1.00 89.12 90 ALA A N 1
ATOM 739 C CA . ALA A 1 90 ? 5.083 3.104 4.362 1.00 89.12 90 ALA A CA 1
ATOM 740 C C . ALA A 1 90 ? 3.586 3.297 4.597 1.00 89.12 90 ALA A C 1
ATOM 742 O O . ALA A 1 90 ? 2.778 3.200 3.676 1.00 89.12 90 ALA A O 1
ATOM 743 N N . TRP A 1 91 ? 3.199 3.589 5.833 1.00 89.75 91 TRP A N 1
ATOM 744 C CA . TRP A 1 91 ? 1.819 3.922 6.156 1.00 89.75 91 TRP A CA 1
ATOM 745 C C . TRP A 1 91 ? 1.762 4.986 7.243 1.00 89.75 91 TRP A C 1
ATOM 747 O O . TRP A 1 91 ? 2.649 5.094 8.094 1.00 89.75 91 TRP A O 1
ATOM 757 N N . ARG A 1 92 ? 0.698 5.781 7.213 1.00 83.50 92 ARG A N 1
ATOM 758 C CA . ARG A 1 92 ? 0.404 6.804 8.213 1.00 83.50 92 ARG A CA 1
ATOM 759 C C . ARG A 1 92 ? -1.103 6.998 8.341 1.00 83.50 92 ARG A C 1
ATOM 761 O O . ARG A 1 92 ? -1.843 6.636 7.430 1.00 83.50 92 ARG A O 1
ATOM 768 N N . PRO A 1 93 ? -1.587 7.599 9.429 1.00 77.12 93 PRO A N 1
ATOM 769 C CA . PRO A 1 93 ? -2.995 7.943 9.517 1.00 77.12 93 PRO A CA 1
ATOM 770 C C . PRO A 1 93 ? -3.369 9.007 8.485 1.00 77.12 93 PRO A C 1
ATOM 772 O O . PRO A 1 93 ? -2.649 9.991 8.293 1.00 77.12 93 PRO A O 1
ATOM 775 N N . ALA A 1 94 ? -4.520 8.834 7.846 1.00 69.94 94 ALA A N 1
ATOM 776 C CA . ALA A 1 94 ? -5.044 9.733 6.829 1.00 69.94 94 ALA A CA 1
ATOM 777 C C . ALA A 1 94 ? -5.854 10.875 7.473 1.00 69.94 94 ALA A C 1
ATOM 779 O O . ALA A 1 94 ? -7.023 11.083 7.155 1.00 69.94 94 ALA A O 1
ATOM 780 N N . PHE A 1 95 ? -5.239 11.627 8.395 1.00 60.53 95 PHE A N 1
ATOM 781 C CA . PHE A 1 95 ? -5.916 12.670 9.189 1.00 60.53 95 PHE A CA 1
ATOM 782 C C . PHE A 1 95 ? -6.621 13.748 8.353 1.00 60.53 95 PHE A C 1
ATOM 784 O O . PHE A 1 95 ? -7.552 14.379 8.837 1.00 60.53 95 PHE A O 1
ATOM 791 N N . ALA A 1 96 ? -6.202 13.961 7.103 1.00 50.62 96 ALA A N 1
ATOM 792 C CA . ALA A 1 96 ? -6.850 14.911 6.201 1.00 50.62 96 ALA A CA 1
ATOM 793 C C . ALA A 1 96 ? -8.279 14.495 5.787 1.00 50.62 96 ALA A C 1
ATOM 795 O O . ALA A 1 96 ? -9.038 15.345 5.328 1.00 50.62 96 ALA A O 1
ATOM 796 N N . TYR A 1 97 ? -8.652 13.219 5.955 1.00 48.78 97 TYR A N 1
ATOM 797 C CA . TYR A 1 97 ? -9.939 12.671 5.509 1.00 48.78 97 TYR A CA 1
ATOM 798 C C . TYR A 1 97 ? -10.918 12.359 6.643 1.00 48.78 97 TYR A C 1
ATOM 800 O O . TYR A 1 97 ? -12.077 12.064 6.366 1.00 48.78 97 TYR A O 1
ATOM 808 N N . ASP A 1 98 ? -10.495 12.446 7.907 1.00 48.06 98 ASP A N 1
ATOM 809 C CA . ASP A 1 98 ? -11.295 11.972 9.038 1.00 48.06 98 ASP A CA 1
ATOM 810 C C . ASP A 1 98 ? -11.832 13.131 9.887 1.00 48.06 98 ASP A C 1
ATOM 812 O O . ASP A 1 98 ? -11.381 13.404 10.997 1.00 48.06 98 ASP A O 1
ATOM 816 N N . TRP A 1 99 ? -12.826 13.833 9.338 1.00 46.91 99 TRP A N 1
ATOM 817 C CA . TRP A 1 99 ? -13.613 14.845 10.059 1.00 46.91 99 TRP A CA 1
ATOM 818 C C . TRP A 1 99 ? -14.643 14.188 11.005 1.00 46.91 99 TRP A C 1
ATOM 820 O O . TRP A 1 99 ? -15.429 14.876 11.651 1.00 46.91 99 TRP A O 1
ATOM 830 N N . SER A 1 100 ? -14.675 12.848 11.084 1.00 49.38 100 SER A N 1
ATOM 831 C CA . SER A 1 100 ? -15.691 12.083 11.819 1.00 49.38 100 SER A CA 1
ATOM 832 C C . SER A 1 100 ? -15.295 11.727 13.259 1.00 49.38 100 SER A C 1
ATOM 834 O O . SER A 1 100 ? -16.163 11.383 14.069 1.00 49.38 100 SER A O 1
ATOM 836 N N . LEU A 1 101 ? -14.006 11.849 13.602 1.00 47.66 101 LEU A N 1
ATOM 837 C CA . LEU A 1 101 ? -13.474 11.479 14.920 1.00 47.66 101 LEU A CA 1
ATOM 838 C C . LEU A 1 101 ? -13.970 12.404 16.043 1.00 47.66 101 LEU A C 1
ATOM 840 O O . LEU A 1 101 ? -14.222 11.936 17.155 1.00 47.66 101 LEU A O 1
ATOM 844 N N . GLU A 1 102 ? -14.225 13.682 15.747 1.00 49.12 102 GLU A N 1
ATOM 845 C CA . GLU A 1 102 ? -14.743 14.642 16.733 1.00 49.12 102 GLU A CA 1
ATOM 846 C C . GLU A 1 102 ? -16.166 14.291 17.211 1.00 49.12 102 GLU A C 1
ATOM 848 O O . GLU A 1 102 ? -16.517 14.540 18.363 1.00 49.12 102 GLU A O 1
ATOM 853 N N . GLY A 1 103 ? -16.976 13.621 16.380 1.00 48.97 103 GLY A N 1
ATOM 854 C CA . GLY A 1 103 ? -18.370 13.292 16.699 1.00 48.97 103 GLY A CA 1
ATOM 855 C C . GLY A 1 103 ? -18.580 12.050 17.578 1.00 48.97 103 GLY A C 1
ATOM 856 O O . GLY A 1 103 ? -19.719 11.758 17.949 1.00 48.97 103 GLY A O 1
ATOM 857 N N . ARG A 1 104 ? -17.528 11.273 17.889 1.00 49.06 104 ARG A N 1
ATOM 858 C CA . ARG A 1 104 ? -17.660 9.948 18.543 1.00 49.06 104 ARG A CA 1
ATOM 859 C C . ARG A 1 104 ? -16.874 9.774 19.847 1.00 49.06 104 ARG A C 1
ATOM 861 O O . ARG A 1 104 ? -16.811 8.661 20.362 1.00 49.06 104 ARG A O 1
ATOM 868 N N . GLY A 1 105 ? -16.314 10.846 20.409 1.00 51.75 105 GLY A N 1
ATOM 869 C CA . GLY A 1 105 ? -15.626 10.796 21.709 1.00 51.75 105 GLY A CA 1
ATOM 870 C C . GLY A 1 105 ? -14.252 10.113 21.683 1.00 51.75 105 GLY A C 1
ATOM 871 O O . GLY A 1 105 ? -13.695 9.815 22.740 1.00 51.75 105 GLY A O 1
ATOM 872 N N . CYS A 1 106 ? -13.689 9.877 20.495 1.00 53.22 106 CYS A N 1
ATOM 873 C CA . CYS A 1 106 ? -12.288 9.511 20.329 1.00 53.22 106 CYS A CA 1
ATOM 874 C C . CYS A 1 106 ? -11.522 10.791 19.986 1.00 53.22 106 CYS A C 1
ATOM 876 O O . CYS A 1 106 ? -11.659 11.313 18.881 1.00 53.22 106 CYS A O 1
ATOM 878 N N . SER A 1 107 ? -10.771 11.344 20.942 1.00 62.91 107 SER A N 1
ATOM 879 C CA . SER A 1 107 ? -9.987 12.546 20.657 1.00 62.91 107 SER A CA 1
ATOM 880 C C . SER A 1 107 ? -8.880 12.214 19.653 1.00 62.91 107 SER A C 1
ATOM 882 O O . SER A 1 107 ? -8.323 11.108 19.655 1.00 62.91 107 SER A O 1
ATOM 884 N N . ARG A 1 108 ? -8.559 13.176 18.786 1.00 60.06 108 ARG A N 1
ATOM 885 C CA . ARG A 1 108 ? -7.503 13.055 17.773 1.00 60.06 108 ARG A CA 1
ATOM 886 C C . ARG A 1 108 ? -6.177 12.599 18.388 1.00 60.06 108 ARG A C 1
ATOM 888 O O . ARG A 1 108 ? -5.462 11.802 17.785 1.00 60.06 108 ARG A O 1
ATOM 895 N N . GLU A 1 109 ? -5.886 13.055 19.602 1.00 65.19 109 GLU A N 1
ATOM 896 C CA . GLU A 1 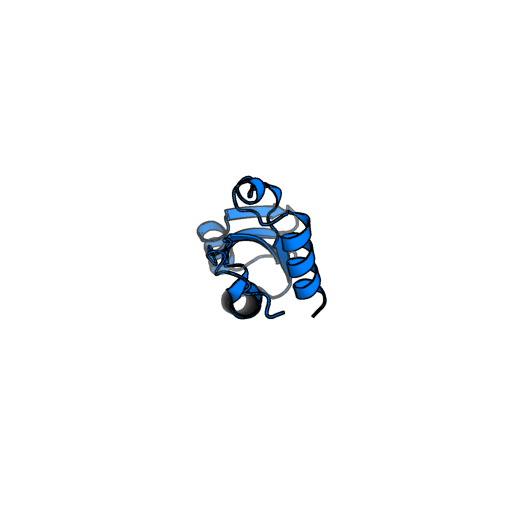109 ? -4.695 12.707 20.378 1.00 65.19 109 GLU A CA 1
ATOM 897 C C . GLU A 1 109 ? -4.657 11.215 20.716 1.00 65.19 109 GLU A C 1
ATOM 899 O O . GLU A 1 109 ? -3.622 10.580 20.551 1.00 65.19 109 GLU A O 1
ATOM 904 N N . ARG A 1 110 ? -5.787 10.620 21.118 1.00 64.81 110 ARG A N 1
ATOM 905 C CA . ARG A 1 110 ? -5.848 9.203 21.502 1.00 64.81 110 ARG A CA 1
ATOM 906 C C . ARG A 1 110 ? -5.681 8.271 20.302 1.00 64.81 110 ARG A C 1
ATOM 908 O O . ARG A 1 110 ? -5.002 7.249 20.409 1.00 64.81 110 ARG A O 1
ATOM 915 N N . ALA A 1 111 ? -6.262 8.634 19.157 1.00 63.12 111 ALA A N 1
ATOM 916 C CA . ALA A 1 111 ? -6.046 7.918 17.901 1.00 63.12 111 ALA A CA 1
ATOM 917 C C . ALA A 1 111 ? -4.578 8.032 17.451 1.00 63.12 111 ALA A C 1
ATOM 919 O O . ALA A 1 111 ? -3.951 7.025 17.122 1.00 63.12 111 ALA A O 1
ATOM 920 N N . LEU A 1 112 ? -4.000 9.238 17.511 1.00 66.38 112 LEU A N 1
ATOM 921 C CA . LEU A 1 112 ? -2.593 9.480 17.193 1.00 66.38 112 LEU A CA 1
ATOM 922 C C . LEU A 1 112 ? -1.657 8.677 18.110 1.00 66.38 112 LEU A C 1
ATOM 924 O O . LEU A 1 112 ? -0.732 8.043 17.615 1.00 66.38 112 LEU A O 1
ATOM 928 N N . GLU A 1 113 ? -1.904 8.643 19.421 1.00 71.12 113 GLU A N 1
ATOM 929 C CA . GLU A 1 113 ? -1.103 7.864 20.372 1.00 71.12 113 GLU A CA 1
ATOM 930 C C . GLU A 1 113 ? -1.105 6.367 20.055 1.00 71.12 113 GLU A C 1
ATOM 932 O O . GLU A 1 113 ? -0.047 5.734 20.079 1.00 71.12 113 GLU A O 1
ATOM 937 N N . GLN A 1 114 ? -2.267 5.783 19.739 1.00 65.62 114 GLN A N 1
ATOM 938 C CA . GLN A 1 114 ? -2.333 4.371 19.355 1.00 65.62 114 GLN A CA 1
ATOM 939 C C . GLN A 1 114 ? -1.587 4.105 18.044 1.00 65.62 114 GLN A C 1
ATOM 941 O O . GLN A 1 114 ? -0.857 3.121 17.942 1.00 65.62 114 GLN A O 1
ATOM 946 N N . LEU A 1 115 ? -1.691 5.010 17.073 1.00 66.00 115 LEU A N 1
ATOM 947 C CA . LEU A 1 115 ? -1.011 4.886 15.784 1.00 66.00 115 LEU A CA 1
ATOM 948 C C . LEU A 1 115 ? 0.510 5.035 15.916 1.00 66.00 115 LEU A C 1
ATOM 950 O O . LEU A 1 115 ? 1.258 4.260 15.325 1.00 66.00 115 LEU A O 1
ATOM 954 N N . LEU A 1 116 ? 0.978 5.959 16.756 1.00 68.31 116 LEU A N 1
ATOM 955 C CA . LEU A 1 116 ? 2.400 6.126 17.064 1.00 68.31 116 LEU A CA 1
ATOM 956 C C . LEU A 1 116 ? 2.983 4.907 17.793 1.00 68.31 116 LEU A C 1
ATOM 958 O O . LEU A 1 116 ? 4.139 4.555 17.564 1.00 68.31 116 LEU A O 1
ATOM 962 N N . ARG A 1 117 ? 2.201 4.232 18.647 1.00 68.81 117 ARG A N 1
ATOM 963 C CA . ARG A 1 117 ? 2.620 2.963 19.274 1.00 68.81 117 ARG A CA 1
ATOM 964 C C . ARG A 1 117 ? 2.784 1.839 18.254 1.00 68.81 117 ARG A C 1
ATOM 966 O O . ARG A 1 117 ? 3.674 1.012 18.422 1.00 68.81 117 ARG A O 1
ATOM 973 N N . LEU A 1 118 ? 1.953 1.820 17.215 1.00 64.06 118 LEU A N 1
ATOM 974 C CA . LEU A 1 118 ? 2.016 0.827 16.141 1.00 64.06 118 LEU A CA 1
ATOM 975 C C . LEU A 1 118 ? 3.164 1.070 15.153 1.00 64.06 118 LEU A C 1
ATOM 977 O O . LEU A 1 118 ? 3.600 0.123 14.521 1.00 64.06 118 LEU A O 1
ATOM 981 N N . GLN A 1 119 ? 3.662 2.302 15.009 1.00 60.38 119 GLN A N 1
ATOM 982 C CA . GLN A 1 119 ? 4.843 2.592 14.176 1.00 60.38 119 GLN A CA 1
ATOM 983 C C . GLN A 1 119 ? 6.180 2.302 14.879 1.00 60.38 119 GLN A C 1
ATOM 985 O O . GLN A 1 119 ? 7.216 2.252 14.221 1.00 60.38 119 GLN A O 1
ATOM 990 N N . ARG A 1 120 ? 6.180 2.184 16.213 1.00 56.25 120 ARG A N 1
ATOM 991 C CA . ARG A 1 120 ? 7.389 1.967 17.028 1.00 56.25 120 ARG A CA 1
ATOM 992 C C . ARG A 1 120 ? 7.670 0.496 17.356 1.00 56.25 120 ARG A C 1
ATOM 994 O O . ARG A 1 120 ? 8.750 0.222 17.870 1.00 56.25 120 ARG A O 1
ATOM 1001 N N . ASN A 1 121 ? 6.718 -0.400 17.100 1.00 43.94 121 ASN A N 1
ATOM 1002 C CA . ASN A 1 121 ? 6.864 -1.854 17.226 1.00 43.94 121 ASN A CA 1
ATOM 1003 C C . ASN A 1 121 ? 6.897 -2.486 15.837 1.00 43.94 121 ASN A C 1
ATOM 1005 O O . ASN A 1 121 ? 7.562 -3.533 15.701 1.00 43.94 121 ASN A O 1
#